Protein AF-A0A450SM27-F1 (afdb_monomer_lite)

pLDDT: mean 75.62, std 18.11, range [38.5, 94.69]

Organism: NCBI:txid2126562

Foldseek 3Di:
DDDDDDQDVVNVVVVVVVVVVVVVVVVVVVLLVLLVCLVVQHWDWDADPVGDTDIDTSVRSPHDCPPPDPVVPPPDDDPDDPPPDDD

Structure (mmCIF, N/CA/C/O backbone):
data_AF-A0A450SM27-F1
#
_entry.id   AF-A0A450SM27-F1
#
loop_
_atom_site.group_PDB
_atom_site.id
_atom_site.type_symbol
_atom_site.label_atom_id
_atom_site.label_alt_id
_atom_site.label_comp_id
_atom_site.label_asym_id
_atom_site.label_entity_id
_atom_site.label_seq_id
_atom_site.pdbx_PDB_ins_code
_atom_site.Cartn_x
_atom_site.Cartn_y
_atom_site.Cartn_z
_atom_site.occupancy
_atom_site.B_iso_or_equiv
_atom_site.auth_seq_id
_atom_site.auth_comp_id
_atom_site.auth_asym_id
_atom_site.auth_atom_id
_atom_site.pdbx_PDB_model_num
ATOM 1 N N . MET A 1 1 ? 10.088 -4.374 -45.447 1.00 40.59 1 MET A N 1
ATOM 2 C CA . MET A 1 1 ? 10.397 -5.160 -44.232 1.00 40.59 1 MET A CA 1
ATOM 3 C C . MET A 1 1 ? 10.689 -4.168 -43.115 1.00 40.59 1 MET A C 1
ATOM 5 O O . MET A 1 1 ? 11.578 -3.350 -43.302 1.00 40.59 1 MET A O 1
ATOM 9 N N . LYS A 1 2 ? 9.898 -4.129 -42.033 1.00 46.44 2 LYS A N 1
ATOM 10 C CA . LYS A 1 2 ? 10.173 -3.226 -40.900 1.00 46.44 2 LYS A CA 1
ATOM 11 C C . LYS A 1 2 ? 11.176 -3.914 -39.977 1.00 46.44 2 LYS A C 1
ATOM 13 O O . LYS A 1 2 ? 10.895 -4.994 -39.471 1.00 46.44 2 LYS A O 1
ATOM 18 N N . GLN A 1 3 ? 12.349 -3.312 -39.828 1.00 50.34 3 GLN A N 1
ATOM 19 C CA . GLN A 1 3 ? 13.395 -3.759 -38.918 1.00 50.34 3 GLN A CA 1
ATOM 20 C C . GLN A 1 3 ? 12.881 -3.547 -37.488 1.00 50.34 3 GLN A C 1
ATOM 22 O O . GLN A 1 3 ? 12.708 -2.411 -37.053 1.00 50.34 3 GLN A O 1
ATOM 27 N N . VAL A 1 4 ? 12.541 -4.632 -36.792 1.00 57.47 4 VAL A N 1
ATOM 28 C CA . VAL A 1 4 ? 12.196 -4.580 -35.367 1.00 57.47 4 VAL A CA 1
ATOM 29 C C . VAL A 1 4 ? 13.493 -4.254 -34.635 1.00 57.47 4 VAL A C 1
ATOM 31 O O . VAL A 1 4 ? 14.431 -5.050 -34.661 1.00 57.47 4 VAL A O 1
ATOM 34 N N . GLN A 1 5 ? 13.588 -3.050 -34.073 1.00 61.88 5 GLN A N 1
ATOM 35 C CA . GLN A 1 5 ? 14.741 -2.647 -33.275 1.00 61.88 5 GLN A CA 1
ATOM 36 C C . GLN A 1 5 ? 14.853 -3.595 -32.077 1.00 61.88 5 GLN A C 1
ATOM 38 O O . GLN A 1 5 ? 13.932 -3.717 -31.271 1.00 61.88 5 GLN A O 1
ATOM 43 N N . SER A 1 6 ? 15.973 -4.308 -32.002 1.00 68.31 6 SER A N 1
ATOM 44 C CA . SER A 1 6 ? 16.331 -5.127 -30.851 1.00 68.31 6 SER A CA 1
ATOM 45 C C . SER A 1 6 ? 16.586 -4.199 -29.667 1.00 68.31 6 SER A C 1
ATOM 47 O O . SER A 1 6 ? 17.575 -3.472 -29.679 1.00 68.31 6 SER A O 1
ATOM 49 N N . VAL A 1 7 ? 15.711 -4.223 -28.661 1.00 69.44 7 VAL A N 1
ATOM 50 C CA . VAL A 1 7 ? 15.949 -3.564 -27.366 1.00 69.44 7 VAL A CA 1
ATOM 51 C C . VAL A 1 7 ? 17.222 -4.162 -26.771 1.00 69.44 7 VAL A C 1
ATOM 53 O O . VAL A 1 7 ? 17.297 -5.386 -26.621 1.00 69.44 7 VAL A O 1
ATOM 56 N N . SER A 1 8 ? 18.226 -3.330 -26.489 1.00 80.94 8 SER A N 1
ATOM 57 C CA . SER A 1 8 ? 19.486 -3.805 -25.916 1.00 80.94 8 SER A CA 1
ATOM 58 C C . SER A 1 8 ? 19.277 -4.274 -24.471 1.00 80.94 8 SER A C 1
ATOM 60 O O . SER A 1 8 ? 18.324 -3.864 -23.806 1.00 80.94 8 SER A O 1
ATOM 62 N N . ASP A 1 9 ? 20.159 -5.129 -23.951 1.00 78.75 9 ASP A N 1
ATOM 63 C CA . ASP A 1 9 ? 20.073 -5.560 -22.547 1.00 78.75 9 ASP A CA 1
ATOM 64 C C . ASP A 1 9 ? 20.183 -4.376 -21.571 1.00 78.75 9 ASP A C 1
ATOM 66 O O . ASP A 1 9 ? 19.571 -4.395 -20.505 1.00 78.75 9 ASP A O 1
ATOM 70 N N . HIS A 1 10 ? 20.883 -3.310 -21.972 1.00 75.06 10 HIS A N 1
ATOM 71 C CA . HIS A 1 10 ? 20.947 -2.050 -21.236 1.00 75.06 10 HIS A CA 1
ATOM 72 C C . HIS A 1 10 ? 19.575 -1.363 -21.154 1.00 75.06 10 HIS A C 1
ATOM 74 O O . HIS A 1 10 ? 19.133 -0.995 -20.066 1.00 75.06 10 HIS A O 1
ATOM 80 N N . ASP A 1 11 ? 18.858 -1.272 -22.277 1.00 82.50 11 ASP A N 1
ATOM 81 C CA . ASP A 1 11 ? 17.510 -0.691 -22.319 1.00 82.50 11 ASP A CA 1
ATOM 82 C C . ASP A 1 11 ? 16.513 -1.526 -21.497 1.00 82.50 11 ASP A C 1
ATOM 84 O O . ASP A 1 11 ? 15.639 -0.977 -20.824 1.00 82.50 11 ASP A O 1
ATOM 88 N N . ARG A 1 12 ? 16.655 -2.863 -21.493 1.00 85.62 12 ARG A N 1
ATOM 89 C CA . ARG A 1 12 ? 15.840 -3.746 -20.639 1.00 85.62 12 ARG A CA 1
ATOM 90 C C . ARG A 1 12 ? 16.099 -3.505 -19.157 1.00 85.62 12 ARG A C 1
ATOM 92 O O . ARG A 1 12 ? 15.143 -3.413 -18.394 1.00 85.62 12 ARG A O 1
ATOM 99 N N . GLN A 1 13 ? 17.364 -3.412 -18.750 1.00 87.12 13 GLN A N 1
ATOM 100 C CA . GLN A 1 13 ? 17.726 -3.149 -17.355 1.00 87.12 13 GLN A CA 1
ATOM 101 C C . GLN A 1 13 ? 17.192 -1.796 -16.884 1.00 87.12 13 GLN A C 1
ATOM 103 O O . GLN A 1 13 ? 16.634 -1.710 -15.792 1.00 87.12 13 GLN A O 1
ATOM 108 N N . TRP A 1 14 ? 17.297 -0.768 -17.727 1.00 90.19 14 TRP A N 1
ATOM 109 C CA . TRP A 1 14 ? 16.754 0.552 -17.425 1.00 90.19 14 TRP A CA 1
ATOM 110 C C . TRP A 1 14 ? 15.228 0.519 -17.243 1.00 90.19 14 TRP A C 1
ATOM 112 O O . TRP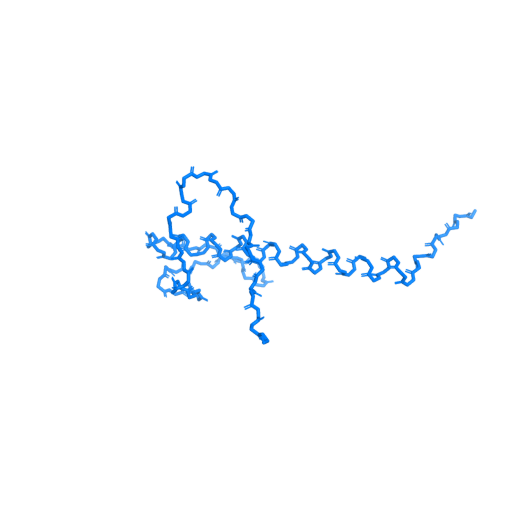 A 1 14 ? 14.716 1.038 -16.254 1.00 90.19 14 TRP A O 1
ATOM 122 N N . LEU A 1 15 ? 14.497 -0.165 -18.133 1.00 90.62 15 LEU A N 1
ATOM 123 C CA . LEU A 1 15 ? 13.040 -0.315 -18.011 1.00 90.62 15 LEU A CA 1
ATOM 124 C C . LEU A 1 15 ? 12.620 -1.051 -16.732 1.00 90.62 15 LEU A C 1
ATOM 126 O O . LEU A 1 15 ? 11.616 -0.686 -16.123 1.00 90.62 15 LEU A O 1
ATOM 130 N N . VAL A 1 16 ? 13.371 -2.075 -16.317 1.00 92.62 16 VAL A N 1
ATOM 131 C CA . VAL A 1 16 ? 13.107 -2.795 -15.061 1.00 92.62 16 VAL A CA 1
ATOM 132 C C . VAL A 1 16 ? 13.300 -1.873 -13.858 1.00 92.62 16 VAL A C 1
ATOM 134 O O . VAL A 1 16 ? 12.425 -1.821 -12.998 1.00 92.62 16 VAL A O 1
ATOM 137 N N . GLN A 1 17 ? 14.388 -1.100 -13.823 1.00 92.12 17 GLN A N 1
ATOM 138 C CA . GLN A 1 17 ? 14.645 -0.147 -12.738 1.00 92.12 17 GLN A CA 1
ATOM 139 C C . GLN A 1 17 ? 13.559 0.929 -12.651 1.00 92.12 17 GLN A C 1
ATOM 141 O O . GLN A 1 17 ? 13.094 1.255 -11.560 1.00 92.12 17 GLN A O 1
ATOM 146 N N . GLU A 1 18 ? 13.111 1.453 -13.792 1.00 93.50 18 GLU A N 1
ATOM 147 C CA . GLU A 1 18 ? 12.058 2.468 -13.811 1.00 93.50 18 GLU A CA 1
ATOM 148 C C . GLU A 1 18 ? 10.705 1.889 -13.368 1.00 93.50 18 GLU A C 1
ATOM 150 O O . GLU A 1 18 ? 9.973 2.522 -12.606 1.00 93.50 18 GLU A O 1
ATOM 155 N N . ALA A 1 19 ? 10.390 0.650 -13.762 1.00 91.56 19 ALA A N 1
ATOM 156 C CA . ALA A 1 19 ? 9.198 -0.048 -13.287 1.00 91.56 19 ALA A CA 1
ATOM 157 C C . ALA A 1 19 ? 9.246 -0.311 -11.771 1.00 91.56 19 ALA A C 1
ATOM 159 O O . ALA A 1 19 ? 8.240 -0.133 -11.080 1.00 91.56 19 ALA A O 1
ATOM 160 N N . GLU A 1 20 ? 10.405 -0.695 -11.232 1.00 93.88 20 GLU A N 1
ATOM 161 C CA . GLU A 1 20 ? 10.606 -0.866 -9.790 1.00 93.88 20 GLU A CA 1
ATOM 162 C C . GLU A 1 20 ? 10.443 0.452 -9.031 1.00 93.88 20 GLU A C 1
ATOM 164 O O . GLU A 1 20 ? 9.762 0.484 -8.004 1.00 93.88 20 GLU A O 1
ATOM 169 N N . ARG A 1 21 ? 10.992 1.548 -9.562 1.00 91.69 21 ARG A N 1
ATOM 170 C CA . ARG A 1 21 ? 10.835 2.888 -8.990 1.00 91.69 21 ARG A CA 1
ATOM 171 C C . ARG A 1 21 ? 9.373 3.330 -8.982 1.00 91.69 21 ARG A C 1
ATOM 173 O O . ARG A 1 21 ? 8.875 3.784 -7.955 1.00 91.69 21 ARG A O 1
ATOM 180 N N . ALA A 1 22 ? 8.661 3.155 -10.093 1.00 89.69 22 ALA A N 1
ATOM 181 C CA . ALA A 1 22 ? 7.234 3.459 -10.168 1.00 89.69 22 ALA A CA 1
ATOM 182 C C . ALA A 1 22 ? 6.424 2.618 -9.167 1.00 89.69 22 ALA A C 1
ATOM 184 O O . ALA A 1 22 ? 5.527 3.136 -8.502 1.00 89.69 22 ALA A O 1
ATOM 185 N N . ARG A 1 23 ? 6.776 1.334 -9.005 1.00 91.81 23 ARG A N 1
ATOM 186 C CA . ARG A 1 23 ? 6.161 0.449 -8.007 1.00 91.81 23 ARG A CA 1
ATOM 187 C C . ARG A 1 23 ? 6.380 0.959 -6.581 1.00 91.81 23 ARG A C 1
ATOM 189 O O . ARG A 1 23 ? 5.440 0.921 -5.795 1.00 91.81 23 ARG A O 1
ATOM 196 N N . GLN A 1 24 ? 7.586 1.426 -6.252 1.00 87.06 24 GLN A N 1
ATOM 197 C CA . GLN A 1 24 ? 7.903 1.992 -4.935 1.00 87.06 24 GLN A CA 1
ATOM 198 C C . GLN A 1 24 ? 7.076 3.250 -4.652 1.00 87.06 24 GLN A C 1
ATOM 200 O O . GLN A 1 24 ? 6.389 3.299 -3.638 1.00 87.06 24 GLN A O 1
ATOM 205 N N . ILE A 1 25 ? 7.044 4.201 -5.591 1.00 88.19 25 ILE A N 1
ATOM 206 C CA . ILE A 1 25 ? 6.270 5.447 -5.454 1.00 88.19 25 ILE A CA 1
ATOM 207 C C . ILE A 1 25 ? 4.778 5.150 -5.246 1.00 88.19 25 ILE A C 1
ATOM 209 O O . ILE A 1 25 ? 4.134 5.726 -4.372 1.00 88.19 25 ILE A O 1
ATOM 213 N N . LEU A 1 26 ? 4.217 4.221 -6.028 1.00 84.94 26 LEU A N 1
ATOM 214 C CA . LEU A 1 26 ? 2.822 3.807 -5.867 1.00 84.94 26 LEU A CA 1
ATOM 215 C C . LEU A 1 26 ? 2.576 3.148 -4.507 1.00 84.94 26 LEU A C 1
ATOM 217 O O . LEU A 1 26 ? 1.552 3.405 -3.880 1.00 84.94 26 LEU A O 1
ATOM 221 N N . GLN A 1 27 ? 3.502 2.305 -4.047 1.00 85.88 27 GLN A N 1
ATOM 222 C CA . GLN A 1 27 ? 3.389 1.638 -2.755 1.00 85.88 27 GLN A CA 1
ATOM 223 C C . GLN A 1 27 ? 3.408 2.643 -1.595 1.00 85.88 27 GLN A C 1
ATOM 225 O O . GLN A 1 27 ? 2.605 2.507 -0.671 1.00 85.88 27 GLN A O 1
ATOM 230 N N . GLU A 1 28 ? 4.270 3.656 -1.652 1.00 85.69 28 GLU A N 1
ATOM 231 C CA . GLU A 1 28 ? 4.331 4.740 -0.665 1.00 85.69 28 GLU A CA 1
ATOM 232 C C . GLU A 1 28 ? 3.021 5.535 -0.636 1.00 85.69 28 GLU A C 1
ATOM 234 O O . GLU A 1 28 ? 2.382 5.619 0.413 1.00 85.69 28 GLU A O 1
ATOM 239 N N . ALA A 1 29 ? 2.552 6.010 -1.795 1.00 82.75 29 ALA A N 1
ATOM 240 C CA . ALA A 1 29 ? 1.318 6.793 -1.893 1.00 82.75 29 ALA A CA 1
ATOM 241 C C . ALA A 1 29 ? 0.075 6.018 -1.413 1.00 82.75 29 ALA A C 1
ATOM 243 O O . ALA A 1 29 ? -0.795 6.568 -0.736 1.00 82.75 29 ALA A O 1
ATOM 244 N N . VAL A 1 30 ? -0.018 4.722 -1.738 1.00 86.44 30 VAL A N 1
ATOM 245 C CA . VAL A 1 30 ? -1.106 3.862 -1.246 1.00 86.44 30 VAL A CA 1
ATOM 246 C C . VAL A 1 30 ? -1.011 3.686 0.267 1.00 86.44 30 VAL A C 1
ATOM 248 O O . VAL A 1 30 ? -2.030 3.771 0.949 1.00 86.44 30 VAL A O 1
ATOM 251 N N . THR A 1 31 ? 0.191 3.468 0.803 1.00 86.69 31 THR A N 1
ATOM 252 C CA . THR A 1 31 ? 0.397 3.304 2.250 1.00 86.69 31 THR A CA 1
ATOM 253 C C . THR A 1 31 ? -0.034 4.557 3.010 1.00 86.69 31 THR A C 1
ATOM 255 O O . THR A 1 31 ? -0.778 4.450 3.983 1.00 86.69 31 THR A O 1
ATOM 258 N N . GLU A 1 32 ? 0.342 5.740 2.522 1.00 85.50 32 GLU A N 1
ATOM 259 C CA . GLU A 1 32 ? -0.053 7.024 3.105 1.00 85.50 32 GLU A CA 1
ATOM 260 C C . GLU A 1 32 ? -1.577 7.216 3.113 1.00 85.50 32 GLU A C 1
ATOM 262 O O . GLU A 1 32 ? -2.166 7.537 4.149 1.00 85.50 32 GLU A O 1
ATOM 267 N N . ALA A 1 33 ? -2.241 6.930 1.989 1.00 84.75 33 ALA A N 1
ATOM 268 C CA . ALA A 1 33 ? -3.696 7.009 1.903 1.00 84.75 33 ALA A CA 1
ATOM 269 C C . ALA A 1 33 ? -4.388 6.042 2.883 1.00 84.75 33 ALA A C 1
ATOM 271 O O . ALA A 1 33 ? -5.401 6.386 3.496 1.00 84.75 33 ALA A O 1
ATOM 272 N N . LEU A 1 34 ? -3.846 4.832 3.059 1.00 87.56 34 LEU A N 1
ATOM 273 C CA . LEU A 1 34 ? -4.374 3.847 4.006 1.00 87.56 34 LEU A CA 1
ATOM 274 C C . LEU A 1 34 ? -4.160 4.260 5.464 1.00 87.56 34 LEU A C 1
ATOM 276 O O . LEU A 1 34 ? -5.060 4.052 6.283 1.00 87.56 34 LEU A O 1
ATOM 280 N N . TRP A 1 35 ? -3.022 4.879 5.788 1.00 88.19 35 TRP A N 1
ATOM 281 C CA . TRP A 1 35 ? -2.797 5.474 7.105 1.00 88.19 35 TRP A CA 1
ATOM 282 C C . TRP A 1 35 ? -3.834 6.545 7.421 1.00 88.19 35 TRP A C 1
ATOM 284 O O . TRP A 1 35 ? -4.454 6.488 8.483 1.00 88.19 35 TRP A O 1
ATOM 294 N N . GLU A 1 36 ? -4.095 7.461 6.485 1.00 85.00 36 GLU A N 1
ATOM 295 C CA . GLU A 1 36 ? -5.100 8.511 6.669 1.00 85.00 36 GLU A CA 1
ATOM 296 C C . GLU A 1 36 ? -6.488 7.913 6.959 1.00 85.00 36 GLU A C 1
ATOM 298 O O . GLU A 1 36 ? -7.186 8.361 7.873 1.00 85.00 36 GLU A O 1
ATOM 303 N N . LYS A 1 37 ? -6.889 6.866 6.221 1.00 85.19 37 LYS 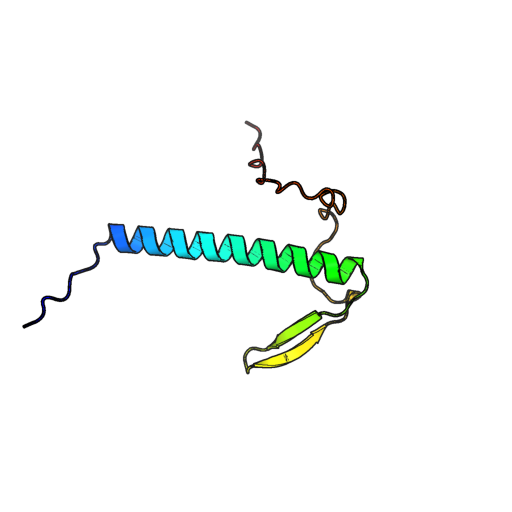A N 1
ATOM 304 C CA . LYS A 1 37 ? -8.163 6.168 6.456 1.00 85.19 37 LYS A CA 1
ATOM 305 C C . LYS A 1 37 ? -8.210 5.522 7.837 1.00 85.19 37 LYS A C 1
ATOM 307 O O . LYS A 1 37 ? -9.176 5.752 8.565 1.00 85.19 37 LYS A O 1
ATOM 312 N N . LYS A 1 38 ? -7.162 4.788 8.220 1.00 86.50 38 LYS A N 1
ATOM 313 C CA . LYS A 1 38 ? -7.073 4.107 9.518 1.00 86.50 38 LYS A 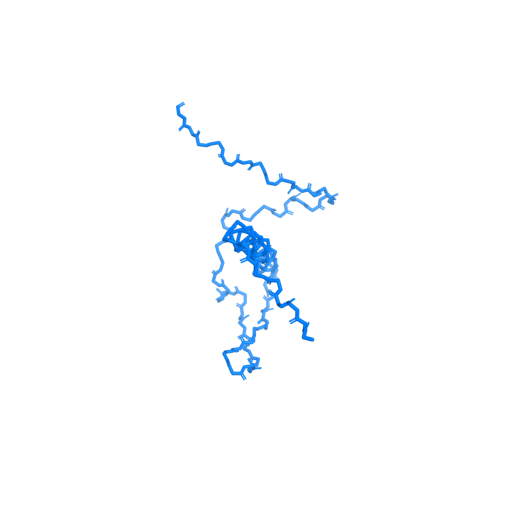CA 1
ATOM 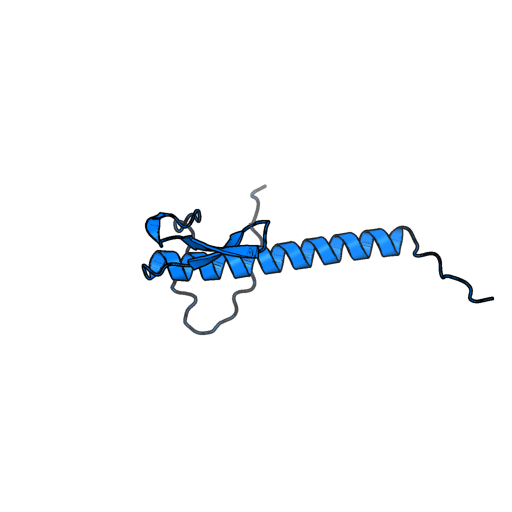314 C C . LYS A 1 38 ? -7.144 5.092 10.686 1.00 86.50 38 LYS A C 1
ATOM 316 O O . LYS A 1 38 ? -7.948 4.905 11.593 1.00 86.50 38 LYS A O 1
ATOM 321 N N . VAL A 1 39 ? -6.364 6.172 10.632 1.00 85.88 39 VAL A N 1
ATOM 322 C CA . VAL A 1 39 ? -6.304 7.206 11.682 1.00 85.88 39 VAL A CA 1
ATOM 323 C C . VAL A 1 39 ? -7.622 7.970 11.806 1.00 85.88 39 VAL A C 1
ATOM 325 O O . VAL A 1 39 ? -8.055 8.271 12.916 1.00 85.88 39 VAL A O 1
ATOM 328 N N . ARG A 1 40 ? -8.294 8.257 10.685 1.00 85.94 40 ARG A N 1
ATOM 329 C CA . ARG A 1 40 ? -9.603 8.933 10.683 1.00 85.94 40 ARG A CA 1
ATOM 330 C C . ARG A 1 40 ? -10.776 8.005 11.021 1.00 85.94 40 ARG A C 1
ATOM 332 O O . ARG A 1 40 ? -11.906 8.480 11.083 1.00 85.94 40 ARG A O 1
ATOM 339 N N . GLY A 1 41 ? -10.538 6.707 11.226 1.00 85.81 41 GLY A N 1
ATOM 340 C CA . GLY A 1 41 ? -11.597 5.727 11.487 1.00 85.81 41 GLY A CA 1
ATOM 341 C C . GLY A 1 41 ? -12.497 5.465 10.274 1.00 85.81 41 GLY A C 1
ATOM 342 O O . GLY A 1 41 ? -13.664 5.112 10.429 1.00 85.81 41 GLY A O 1
ATOM 343 N N . HIS A 1 42 ? -11.986 5.671 9.059 1.00 89.00 42 HIS A N 1
ATOM 344 C CA . HIS A 1 42 ? -12.713 5.434 7.816 1.00 89.00 42 HIS A CA 1
ATOM 345 C C . HIS A 1 42 ? -12.366 4.071 7.211 1.00 89.00 42 HIS A C 1
ATOM 347 O O . HIS A 1 42 ? -11.213 3.647 7.211 1.00 89.00 42 HIS A O 1
ATOM 353 N N . TYR A 1 43 ? -13.365 3.423 6.616 1.00 86.25 43 TYR A N 1
ATOM 354 C CA . TYR A 1 43 ? -13.165 2.206 5.835 1.00 86.25 43 TYR A CA 1
ATOM 355 C C . TYR A 1 43 ? -12.480 2.500 4.489 1.00 86.25 43 TYR A C 1
ATOM 357 O O . TYR A 1 43 ? -12.566 3.608 3.944 1.00 86.25 43 TYR A O 1
ATOM 365 N N . ALA A 1 44 ? -11.831 1.481 3.931 1.00 87.06 44 ALA A N 1
ATOM 366 C CA . ALA A 1 44 ? -11.278 1.479 2.581 1.00 87.06 44 ALA A CA 1
ATOM 367 C C . ALA A 1 44 ? -12.020 0.461 1.701 1.00 87.06 44 ALA A C 1
ATOM 369 O O . ALA A 1 44 ? -12.520 -0.554 2.189 1.00 87.06 44 ALA A O 1
ATOM 370 N N . ILE A 1 45 ? -12.109 0.743 0.399 1.00 88.94 45 ILE A N 1
ATOM 371 C CA . ILE A 1 45 ? -12.638 -0.193 -0.599 1.00 88.94 45 ILE A CA 1
ATOM 372 C C . ILE A 1 45 ? -11.474 -0.641 -1.478 1.00 88.94 45 ILE A C 1
ATOM 374 O O 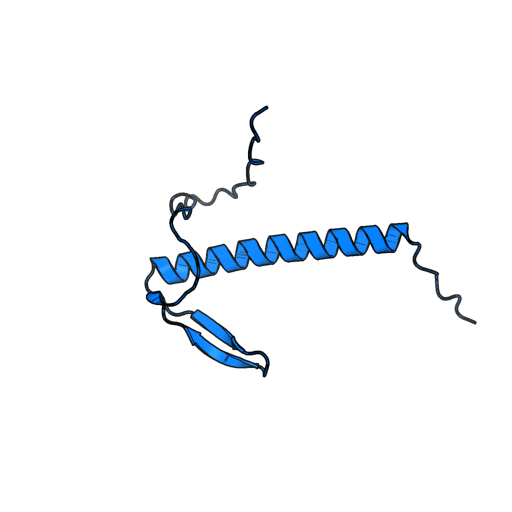. ILE A 1 45 ? -10.826 0.186 -2.117 1.00 88.94 45 ILE A O 1
ATOM 378 N N . PHE A 1 46 ? -11.235 -1.945 -1.514 1.00 85.62 46 PHE A N 1
ATOM 379 C CA . PHE A 1 46 ? -10.246 -2.598 -2.362 1.00 85.62 46 PHE A CA 1
ATOM 380 C C . PHE A 1 46 ? -10.939 -3.403 -3.457 1.00 85.62 46 PHE A C 1
ATOM 382 O O . PHE A 1 46 ? -12.102 -3.773 -3.317 1.00 85.62 46 PHE A O 1
ATOM 389 N N . ALA A 1 47 ? -10.217 -3.698 -4.532 1.00 90.81 47 ALA A N 1
ATOM 390 C CA . ALA A 1 47 ? -10.628 -4.712 -5.492 1.00 90.81 47 ALA A CA 1
ATOM 391 C C . ALA A 1 47 ? -9.933 -6.034 -5.150 1.00 90.81 47 ALA A C 1
ATOM 393 O O . ALA A 1 47 ? -8.726 -6.051 -4.897 1.00 90.81 47 ALA A O 1
ATOM 394 N N . ASP A 1 48 ? -10.684 -7.131 -5.138 1.00 88.44 48 ASP A N 1
ATOM 395 C CA . ASP A 1 48 ? -10.108 -8.470 -5.059 1.00 88.44 48 ASP A CA 1
ATOM 396 C C . ASP A 1 48 ? -9.476 -8.891 -6.398 1.00 88.44 48 ASP A C 1
ATOM 398 O O . ASP A 1 48 ? -9.516 -8.169 -7.397 1.00 88.44 48 ASP A O 1
ATOM 402 N N . LYS A 1 49 ? -8.886 -10.090 -6.426 1.00 89.75 49 LYS A N 1
ATOM 403 C CA . LYS A 1 49 ? -8.252 -10.655 -7.630 1.00 89.75 49 LYS A CA 1
ATOM 404 C C . LYS A 1 49 ? -9.208 -10.835 -8.821 1.00 89.75 49 LYS A C 1
ATOM 406 O O . LYS A 1 49 ? -8.739 -10.957 -9.948 1.00 89.75 49 LYS A O 1
ATOM 411 N N . ASP A 1 50 ? -10.511 -10.889 -8.565 1.00 94.69 50 ASP A N 1
ATOM 412 C CA . ASP A 1 50 ? -11.572 -11.076 -9.553 1.00 94.69 50 ASP A CA 1
ATOM 413 C C . ASP A 1 50 ? -12.273 -9.737 -9.889 1.00 94.69 50 ASP A C 1
ATOM 415 O O . ASP A 1 50 ? -13.170 -9.697 -10.730 1.00 94.69 50 ASP A O 1
ATOM 419 N N . GLY A 1 51 ? -11.840 -8.627 -9.276 1.00 91.19 51 GLY A N 1
ATOM 420 C CA . GLY A 1 51 ? -12.377 -7.282 -9.477 1.00 91.19 51 GLY A CA 1
ATOM 421 C C . GLY A 1 51 ? -13.584 -6.932 -8.602 1.00 91.19 51 GLY A C 1
ATOM 422 O O . GLY A 1 51 ? -14.176 -5.868 -8.796 1.00 91.19 51 GLY A O 1
ATOM 423 N N . ASN A 1 52 ? -13.964 -7.778 -7.640 1.00 94.00 52 ASN A N 1
ATOM 424 C CA . ASN A 1 52 ? -15.054 -7.466 -6.718 1.00 94.00 52 ASN A CA 1
ATOM 425 C C . ASN A 1 52 ? -14.603 -6.451 -5.669 1.00 94.00 52 ASN A C 1
ATOM 427 O O . ASN A 1 52 ? -13.471 -6.487 -5.186 1.00 94.00 52 ASN A O 1
ATOM 431 N N . ALA A 1 53 ? -15.517 -5.571 -5.267 1.00 93.38 53 ALA A N 1
ATOM 432 C CA . ALA A 1 53 ? -15.261 -4.620 -4.198 1.00 93.38 53 ALA A CA 1
ATOM 433 C C . ALA A 1 53 ? -15.254 -5.321 -2.828 1.00 93.38 53 ALA A C 1
ATOM 435 O O . ALA A 1 53 ? -16.252 -5.913 -2.418 1.00 93.38 53 ALA A O 1
ATOM 436 N N . ILE A 1 54 ? -14.149 -5.190 -2.098 1.00 91.50 54 ILE A N 1
ATOM 437 C CA . ILE A 1 54 ? -14.004 -5.582 -0.697 1.00 91.50 54 ILE A CA 1
ATOM 438 C C . ILE A 1 54 ? -13.958 -4.313 0.145 1.00 91.50 54 ILE A C 1
ATOM 440 O O . ILE A 1 54 ? -13.092 -3.462 -0.046 1.00 91.50 54 ILE A O 1
ATOM 444 N N . ARG A 1 55 ? -14.860 -4.207 1.118 1.00 92.69 55 ARG A N 1
ATOM 445 C CA . ARG A 1 55 ? -14.785 -3.187 2.164 1.00 92.69 55 ARG A CA 1
ATOM 446 C C . ARG A 1 55 ? -13.944 -3.712 3.326 1.00 92.69 55 ARG A C 1
ATOM 448 O O . ARG A 1 55 ? -14.180 -4.819 3.795 1.00 92.69 55 ARG A O 1
ATOM 455 N N . VAL A 1 56 ? -13.000 -2.901 3.786 1.00 88.94 56 VAL A N 1
ATOM 456 C CA . VAL A 1 56 ? -12.140 -3.182 4.942 1.00 88.94 56 VAL A CA 1
ATOM 457 C C . VAL A 1 56 ? -12.320 -2.042 5.935 1.00 88.94 56 VAL A C 1
ATOM 459 O O . VAL A 1 56 ? -12.119 -0.878 5.576 1.00 88.94 56 VAL A O 1
ATOM 462 N N . GLU A 1 57 ? -12.751 -2.358 7.155 1.00 92.00 57 GLU A N 1
ATOM 463 C CA . GLU A 1 57 ? -12.916 -1.364 8.218 1.00 92.00 57 GLU A CA 1
ATOM 464 C C . GLU A 1 57 ? -11.556 -0.838 8.689 1.00 92.00 57 GLU A C 1
ATOM 466 O O . GLU A 1 57 ? -10.527 -1.486 8.507 1.00 92.00 57 GLU A O 1
ATOM 471 N N . ALA A 1 58 ? -11.539 0.349 9.298 1.00 88.62 58 ALA A N 1
ATOM 472 C CA . ALA A 1 58 ? -10.305 1.031 9.698 1.00 88.62 58 ALA A CA 1
ATOM 473 C C . ALA A 1 58 ? -9.405 0.177 10.614 1.00 88.62 58 ALA A C 1
ATOM 475 O O . ALA A 1 58 ? -8.186 0.147 10.438 1.00 88.62 58 ALA A O 1
ATOM 476 N N . GLU A 1 59 ? -10.010 -0.535 11.566 1.00 88.06 59 GLU A N 1
ATOM 477 C CA . GLU A 1 59 ? -9.335 -1.451 12.496 1.00 88.06 59 GLU A CA 1
ATOM 478 C C . GLU A 1 59 ? -8.611 -2.609 11.797 1.00 88.06 59 GLU A C 1
ATOM 480 O O . GLU A 1 59 ? -7.540 -3.021 12.247 1.00 88.06 59 GLU A O 1
ATOM 485 N N . ASP A 1 60 ? -9.137 -3.047 10.653 1.00 88.75 60 ASP A N 1
ATOM 486 C CA . ASP A 1 60 ? -8.638 -4.184 9.882 1.00 88.75 60 ASP A CA 1
ATOM 487 C C . ASP A 1 60 ? -7.633 -3.785 8.790 1.00 88.75 60 ASP A C 1
ATOM 489 O O . ASP A 1 60 ? -7.027 -4.656 8.162 1.00 88.75 60 ASP A O 1
ATOM 493 N N . ILE A 1 61 ? -7.420 -2.484 8.538 1.00 85.88 61 ILE A N 1
ATOM 494 C CA . ILE A 1 61 ? -6.430 -2.035 7.548 1.00 85.88 61 ILE A CA 1
ATOM 495 C C . ILE A 1 61 ? -5.027 -2.452 8.040 1.00 85.88 61 ILE A C 1
ATOM 497 O O . ILE A 1 61 ? -4.580 -1.968 9.089 1.00 85.88 61 ILE A O 1
ATOM 501 N N . PRO A 1 62 ? -4.281 -3.298 7.299 1.00 81.38 62 PRO A N 1
ATOM 502 C CA . PRO A 1 62 ? -3.045 -3.932 7.766 1.00 81.38 62 PRO A CA 1
ATOM 503 C C . PRO A 1 62 ? -1.819 -3.021 7.588 1.00 81.38 62 PRO A C 1
ATOM 505 O O . PRO A 1 62 ? -0.791 -3.428 7.054 1.00 81.38 62 PRO A O 1
ATOM 508 N N . VAL A 1 63 ? -1.936 -1.765 8.013 1.00 82.94 63 VAL A N 1
ATOM 509 C CA . VAL A 1 63 ? -0.838 -0.794 8.030 1.00 82.94 63 VAL A CA 1
ATOM 510 C C . VAL A 1 63 ? -0.466 -0.457 9.470 1.00 82.94 63 VAL A C 1
ATOM 512 O O . VAL A 1 63 ? -1.343 -0.269 10.326 1.00 82.94 63 VAL A O 1
ATOM 515 N N . ASP A 1 64 ? 0.838 -0.401 9.734 1.00 82.06 64 ASP A N 1
ATOM 516 C CA . ASP A 1 64 ? 1.376 0.066 11.008 1.00 82.06 64 ASP A CA 1
ATOM 517 C C . ASP A 1 64 ? 1.440 1.593 11.001 1.00 82.06 64 ASP A C 1
ATOM 519 O O . ASP A 1 64 ? 2.118 2.177 10.164 1.00 82.06 64 ASP A O 1
ATOM 523 N N . ILE A 1 65 ? 0.719 2.229 11.921 1.00 75.69 65 ILE A N 1
ATOM 524 C CA . ILE A 1 65 ? 0.654 3.689 12.058 1.00 75.69 65 ILE A CA 1
ATOM 525 C C . ILE A 1 65 ? 1.707 4.239 13.029 1.00 75.69 65 ILE A C 1
ATOM 527 O O . ILE A 1 65 ? 1.732 5.441 13.264 1.00 75.69 65 ILE A O 1
ATOM 531 N N . SER A 1 66 ? 2.570 3.398 13.609 1.00 76.56 66 SER A N 1
ATOM 532 C CA . SER A 1 66 ? 3.595 3.829 14.573 1.00 76.56 66 SER A CA 1
ATOM 533 C C . SER A 1 66 ? 4.584 4.855 13.998 1.00 76.56 66 SER A C 1
ATOM 535 O O . SER A 1 66 ? 5.103 5.688 14.737 1.00 76.56 66 SER A O 1
ATOM 537 N N . ALA A 1 67 ? 4.803 4.820 12.680 1.00 67.75 67 ALA A N 1
ATOM 538 C CA . ALA A 1 67 ? 5.645 5.751 11.929 1.00 67.75 67 ALA A CA 1
ATOM 539 C C . ALA A 1 67 ? 4.848 6.849 11.197 1.00 67.75 67 ALA A C 1
ATOM 541 O O . ALA A 1 67 ? 5.433 7.630 10.448 1.00 67.75 67 ALA A O 1
ATOM 542 N N . TYR A 1 68 ? 3.524 6.901 11.372 1.00 66.12 68 TYR A N 1
ATOM 543 C CA . TYR A 1 68 ? 2.691 7.918 10.742 1.00 66.12 68 TYR A CA 1
ATOM 544 C C . TYR A 1 68 ? 2.816 9.243 11.501 1.00 66.12 68 TYR A C 1
ATOM 546 O O . TYR A 1 68 ? 2.353 9.355 12.636 1.00 66.12 68 TYR A O 1
ATOM 554 N N . ASP A 1 69 ? 3.420 10.247 10.864 1.00 65.38 69 ASP A N 1
ATOM 555 C CA . ASP A 1 69 ? 3.467 11.620 11.371 1.00 65.38 69 ASP A CA 1
ATOM 556 C C . ASP A 1 69 ? 2.412 12.488 10.652 1.00 65.38 69 ASP A C 1
ATOM 558 O O . ASP A 1 69 ? 2.620 12.895 9.505 1.00 65.38 69 ASP A O 1
ATOM 562 N N . PRO A 1 70 ? 1.265 12.791 11.291 1.00 58.03 70 PRO A N 1
ATOM 563 C CA . PRO A 1 70 ? 0.216 13.612 10.688 1.00 58.03 70 PRO A CA 1
ATOM 564 C C . PRO A 1 70 ? 0.591 15.101 10.559 1.00 58.03 70 PRO A C 1
ATOM 566 O O . PRO A 1 70 ? -0.196 15.870 10.003 1.00 58.03 70 PRO A O 1
ATOM 569 N N . VAL A 1 71 ? 1.746 15.539 11.083 1.00 55.00 71 VAL A N 1
ATOM 570 C CA . VAL A 1 71 ? 2.155 16.956 11.126 1.00 55.00 71 VAL A CA 1
ATOM 571 C C . VAL A 1 71 ? 2.800 17.436 9.815 1.00 55.00 71 VAL A C 1
ATOM 573 O O . VAL A 1 71 ? 2.951 18.639 9.626 1.00 55.00 71 VAL A O 1
ATOM 576 N N . ALA A 1 72 ? 3.014 16.565 8.821 1.00 53.09 72 ALA A N 1
ATOM 577 C CA . ALA A 1 72 ? 3.354 16.965 7.441 1.00 53.09 72 ALA A CA 1
ATOM 578 C C . ALA A 1 72 ? 2.213 17.718 6.694 1.00 53.09 72 ALA A C 1
ATOM 580 O O . ALA A 1 72 ? 2.254 17.915 5.481 1.00 53.09 72 ALA A O 1
ATOM 581 N N . GLY A 1 73 ? 1.165 18.138 7.412 1.00 46.03 73 GLY A N 1
ATOM 582 C CA . GLY A 1 73 ? -0.014 18.845 6.914 1.00 46.03 73 GLY A CA 1
ATOM 583 C C . GLY A 1 73 ? 0.120 20.369 6.802 1.00 46.03 73 GLY A C 1
ATOM 584 O O . GLY A 1 73 ? -0.904 2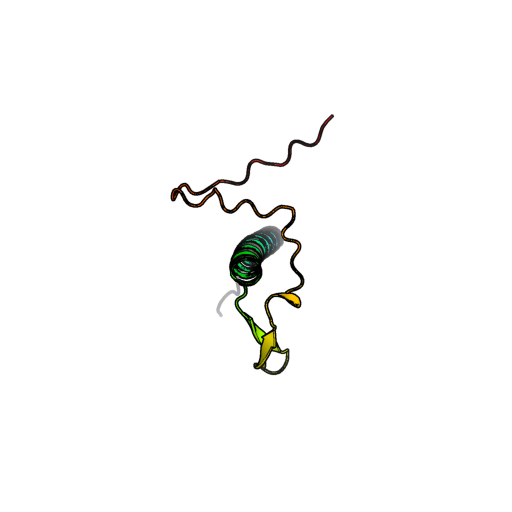1.049 6.864 1.00 46.03 73 GLY A O 1
ATOM 585 N N . ASP A 1 74 ? 1.328 20.926 6.651 1.00 47.03 74 ASP A N 1
ATOM 586 C CA . ASP A 1 74 ? 1.522 22.353 6.321 1.00 47.03 74 ASP A CA 1
ATOM 587 C C . ASP A 1 74 ? 1.658 22.628 4.809 1.00 47.03 74 ASP A C 1
ATOM 589 O O . ASP A 1 74 ? 1.768 23.780 4.386 1.00 47.03 74 ASP A O 1
ATOM 593 N N . GLY A 1 75 ? 1.574 21.582 3.979 1.00 45.59 75 GLY A N 1
ATOM 594 C CA . GLY A 1 75 ? 1.643 21.691 2.521 1.00 45.59 75 GLY A CA 1
ATOM 595 C C . GLY A 1 75 ? 3.059 21.643 1.945 1.00 45.59 75 GLY A C 1
ATOM 596 O O . GLY A 1 75 ? 3.226 21.859 0.743 1.00 45.59 75 GLY A O 1
ATOM 597 N N . THR A 1 76 ? 4.075 21.330 2.750 1.00 46.22 76 THR A N 1
ATOM 598 C CA . THR A 1 76 ? 5.437 21.128 2.248 1.00 46.22 76 THR A CA 1
ATOM 599 C C . THR A 1 76 ? 5.647 19.670 1.822 1.00 46.22 76 THR A C 1
ATOM 601 O O . THR A 1 76 ? 5.600 18.753 2.634 1.00 46.22 76 THR A O 1
ATOM 604 N N . LEU A 1 77 ? 5.900 19.441 0.526 1.00 40.53 77 LEU A N 1
ATOM 605 C CA . LEU A 1 77 ? 6.350 18.147 -0.007 1.00 40.53 77 LEU A CA 1
ATOM 606 C C . LEU A 1 77 ? 7.652 17.729 0.694 1.00 40.53 77 LEU A C 1
ATOM 608 O O . LEU A 1 77 ? 8.709 18.313 0.443 1.00 40.53 77 LEU A O 1
ATOM 612 N N . HIS A 1 78 ? 7.595 16.706 1.544 1.00 46.22 78 HIS A N 1
ATOM 613 C CA . HIS A 1 78 ? 8.797 16.115 2.115 1.00 46.22 78 HIS A CA 1
ATOM 614 C C . HIS A 1 78 ? 9.414 15.130 1.120 1.00 46.22 78 HIS A C 1
ATOM 616 O O . HIS A 1 78 ? 8.967 13.997 0.963 1.00 46.22 78 HIS A O 1
ATOM 622 N N . THR A 1 79 ? 10.493 15.563 0.466 1.00 44.38 79 THR A N 1
ATOM 623 C CA . THR A 1 79 ? 11.515 14.647 -0.048 1.00 44.38 79 THR A CA 1
ATOM 624 C C . THR A 1 79 ? 11.993 13.795 1.124 1.00 44.38 79 THR A C 1
ATOM 626 O O . THR A 1 79 ? 12.552 14.332 2.082 1.00 44.38 79 THR A O 1
ATOM 629 N N . LEU A 1 80 ? 11.761 12.483 1.056 1.00 48.75 80 LEU A N 1
ATOM 630 C CA . LEU A 1 80 ? 12.271 11.514 2.024 1.00 48.75 80 LEU A CA 1
ATOM 631 C C . LEU A 1 80 ? 13.784 11.722 2.186 1.00 48.75 80 LEU A C 1
ATOM 633 O O . LEU A 1 80 ? 14.546 11.578 1.226 1.00 48.75 80 LEU A O 1
ATOM 637 N N . ALA A 1 81 ? 14.229 12.086 3.390 1.00 46.09 81 ALA A N 1
ATOM 638 C CA . ALA A 1 81 ? 15.648 12.040 3.702 1.00 46.09 81 ALA A CA 1
ATOM 639 C C . ALA A 1 81 ? 16.096 10.569 3.621 1.00 46.09 81 ALA A C 1
ATOM 641 O O . ALA A 1 81 ? 15.409 9.702 4.172 1.00 46.09 81 ALA A O 1
ATOM 642 N N . PRO A 1 82 ? 17.215 10.253 2.945 1.00 43.97 82 PRO A N 1
ATOM 643 C CA . PRO A 1 82 ? 17.731 8.895 2.951 1.00 43.97 82 PRO A CA 1
ATOM 644 C C . PRO A 1 82 ? 18.008 8.482 4.399 1.00 43.97 82 PRO A C 1
ATOM 646 O O . PRO A 1 82 ? 18.578 9.254 5.173 1.00 43.97 82 PRO A O 1
ATOM 649 N N . GLN A 1 83 ? 17.592 7.268 4.767 1.00 46.00 83 GLN A N 1
ATOM 650 C CA . GLN A 1 83 ? 17.964 6.675 6.046 1.00 46.00 83 GLN A CA 1
ATOM 651 C C . GLN A 1 83 ? 19.495 6.645 6.128 1.00 46.00 83 GLN A C 1
ATOM 653 O O . GLN A 1 83 ? 20.148 5.892 5.404 1.00 46.00 83 GLN A O 1
ATOM 658 N N . SER A 1 84 ? 20.070 7.481 6.994 1.00 46.16 84 SER A N 1
ATOM 659 C CA . SER A 1 84 ? 21.475 7.380 7.375 1.00 46.16 84 SER A CA 1
ATOM 660 C C . SER A 1 84 ? 21.679 6.054 8.096 1.00 46.16 84 SER A C 1
ATOM 662 O O . SER A 1 84 ? 21.408 5.928 9.289 1.00 46.16 84 SER A O 1
ATOM 664 N N . GLY A 1 85 ? 22.157 5.056 7.355 1.00 38.50 85 GLY A N 1
ATOM 665 C CA . GLY A 1 85 ? 22.825 3.903 7.931 1.00 38.50 85 GLY A CA 1
ATOM 666 C C . GLY A 1 85 ? 24.095 4.378 8.626 1.00 38.50 85 GLY A C 1
ATOM 667 O O . GLY A 1 85 ? 24.964 4.983 8.000 1.00 38.50 85 GLY A O 1
ATOM 668 N N . ALA A 1 86 ? 24.165 4.131 9.930 1.00 40.25 86 ALA A N 1
ATOM 669 C CA . ALA A 1 86 ? 25.381 4.257 10.711 1.00 40.25 86 ALA A CA 1
ATOM 670 C C . ALA A 1 86 ? 26.489 3.371 10.116 1.00 40.25 86 ALA A C 1
ATOM 672 O O . ALA A 1 86 ? 26.261 2.187 9.854 1.00 40.25 86 ALA A O 1
ATOM 673 N N . VAL A 1 87 ? 27.680 3.950 9.949 1.00 43.50 87 VAL A N 1
ATOM 674 C CA . VAL A 1 87 ? 28.966 3.239 9.926 1.00 43.50 87 VAL A CA 1
ATOM 675 C C . VAL A 1 87 ? 29.841 3.875 10.992 1.00 43.50 87 VAL A C 1
ATOM 677 O O . VAL A 1 87 ? 29.880 5.127 11.023 1.00 43.50 87 VAL A O 1
#

Secondary structure (DSSP, 8-state):
--------HHHHHHHHHHHHHHHHHHHHHHHHHHHHHHHTT--EEEE-TTS-EEEE-GGG-----TT--GGGTTS---PPPP-----

Radius of gyration: 19.33 Å; chains: 1; bounding box: 44×33×59 Å

Sequence (87 aa):
MKQVQSVSDHDRQWLVQEAERARQILQEAVTEALWEKKVRGHYAIFADKDGNAIRVEAEDIPVDISAYDPVAGDGTLHTLAPQSGAV